Protein AF-A0A9Q9JCE6-F1 (afdb_monomer_lite)

Structure (mmCIF, N/CA/C/O backbone):
data_AF-A0A9Q9JCE6-F1
#
_entry.id   AF-A0A9Q9JCE6-F1
#
loop_
_atom_site.group_PDB
_atom_site.id
_atom_site.type_symbol
_atom_site.label_atom_id
_atom_site.label_alt_id
_atom_site.label_comp_id
_atom_site.label_asym_id
_atom_site.label_entity_id
_atom_site.label_seq_id
_atom_site.pdbx_PDB_ins_code
_atom_site.Cartn_x
_atom_site.Cartn_y
_atom_site.Cartn_z
_atom_site.occupancy
_atom_site.B_iso_or_equiv
_atom_site.auth_seq_id
_atom_site.auth_comp_id
_atom_site.auth_asym_id
_atom_site.auth_atom_id
_atom_site.pdbx_PDB_model_num
ATOM 1 N N . MET A 1 1 ? -13.336 11.895 6.269 1.00 43.78 1 MET A N 1
ATOM 2 C CA . MET A 1 1 ? -13.006 10.872 5.260 1.00 43.78 1 MET A CA 1
ATOM 3 C C . MET A 1 1 ? -11.892 10.029 5.835 1.00 43.78 1 MET A C 1
ATOM 5 O O . MET A 1 1 ? -10.788 10.531 5.984 1.00 43.78 1 MET A O 1
ATOM 9 N N . THR A 1 2 ? -12.200 8.812 6.257 1.00 57.78 2 THR A N 1
ATOM 10 C CA . THR A 1 2 ? -11.1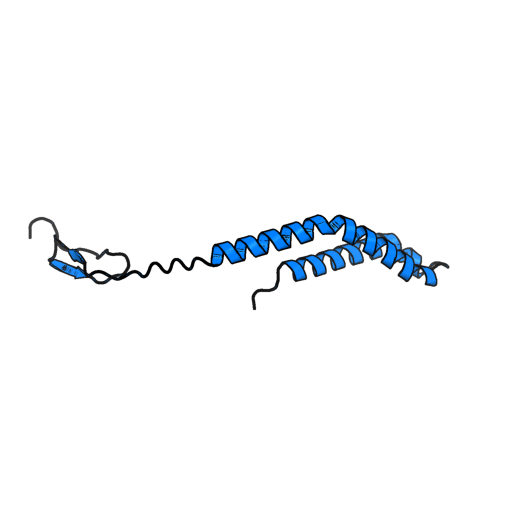96 7.784 6.528 1.00 57.78 2 THR A CA 1
ATOM 11 C C . THR A 1 2 ? -10.568 7.421 5.190 1.00 57.78 2 THR A C 1
ATOM 13 O O . THR A 1 2 ? -11.274 7.003 4.276 1.00 57.78 2 THR A O 1
ATOM 16 N N . THR A 1 3 ? -9.272 7.675 5.025 1.00 73.50 3 THR A N 1
ATOM 17 C CA . THR A 1 3 ? -8.559 7.240 3.825 1.00 73.50 3 THR A CA 1
ATOM 18 C C . THR A 1 3 ? -8.544 5.716 3.806 1.00 73.50 3 THR A C 1
ATOM 20 O O . THR A 1 3 ? -8.176 5.098 4.805 1.00 73.50 3 THR A O 1
ATOM 23 N N . ASP A 1 4 ? -8.970 5.117 2.698 1.00 83.38 4 ASP A N 1
ATOM 24 C CA . ASP A 1 4 ? -8.930 3.670 2.516 1.00 83.38 4 ASP A CA 1
ATOM 25 C C . ASP A 1 4 ? -7.467 3.197 2.593 1.00 83.38 4 ASP A C 1
ATOM 27 O O . ASP A 1 4 ? -6.610 3.631 1.817 1.00 83.38 4 ASP A O 1
ATOM 31 N N . ILE A 1 5 ? -7.152 2.362 3.590 1.00 85.38 5 ILE A N 1
ATOM 32 C CA . ILE A 1 5 ? -5.775 1.940 3.880 1.00 85.38 5 ILE A CA 1
ATOM 33 C C . ILE A 1 5 ? -5.260 1.044 2.745 1.00 85.38 5 ILE A C 1
ATOM 35 O O . ILE A 1 5 ? -4.058 1.025 2.475 1.00 85.38 5 ILE A O 1
ATOM 39 N N . THR A 1 6 ? -6.156 0.351 2.039 1.00 85.06 6 THR A N 1
ATOM 40 C CA . THR A 1 6 ? -5.806 -0.498 0.898 1.00 85.06 6 THR A CA 1
ATOM 41 C C . THR A 1 6 ? -5.410 0.342 -0.314 1.00 85.06 6 THR A C 1
ATOM 43 O O . THR A 1 6 ? -4.393 0.047 -0.944 1.00 85.06 6 THR A O 1
ATOM 46 N N . GLU A 1 7 ? -6.108 1.451 -0.580 1.00 88.00 7 GLU A N 1
ATOM 47 C CA . GLU A 1 7 ? -5.724 2.402 -1.633 1.00 88.00 7 GLU A CA 1
ATOM 48 C C . GLU A 1 7 ? -4.367 3.044 -1.333 1.00 88.00 7 GLU A C 1
ATOM 50 O O . GLU A 1 7 ? -3.466 3.017 -2.175 1.00 88.00 7 GLU A O 1
ATOM 55 N N . LEU A 1 8 ? -4.160 3.511 -0.096 1.00 89.44 8 LEU A N 1
ATOM 56 C CA . LEU A 1 8 ? -2.863 4.044 0.337 1.00 89.44 8 LEU A CA 1
ATOM 57 C C . LEU A 1 8 ? -1.733 3.022 0.179 1.00 89.44 8 LEU A C 1
ATOM 59 O O . LEU A 1 8 ? -0.620 3.373 -0.217 1.00 89.44 8 LEU A O 1
ATOM 63 N N . ALA A 1 9 ? -1.988 1.750 0.484 1.00 88.19 9 ALA A N 1
ATOM 64 C CA . ALA A 1 9 ? -0.997 0.698 0.310 1.00 88.19 9 ALA A CA 1
ATOM 65 C C . ALA A 1 9 ? -0.659 0.466 -1.167 1.00 88.19 9 ALA A C 1
ATOM 67 O O . ALA A 1 9 ? 0.524 0.328 -1.492 1.00 88.19 9 ALA A O 1
ATOM 68 N N . ARG A 1 10 ? -1.654 0.478 -2.067 1.00 87.50 10 ARG A N 1
ATOM 69 C CA . ARG A 1 10 ? -1.433 0.357 -3.519 1.00 87.50 10 ARG A CA 1
ATOM 70 C C . ARG A 1 10 ? -0.631 1.538 -4.069 1.00 87.50 10 ARG A C 1
ATOM 72 O O . ARG A 1 10 ? 0.317 1.318 -4.826 1.00 87.50 10 ARG A O 1
ATOM 79 N N . GLU A 1 11 ? -0.933 2.761 -3.639 1.00 91.19 11 GLU A N 1
ATOM 80 C CA . GLU A 1 11 ? -0.158 3.959 -3.992 1.00 91.19 11 GLU A CA 1
ATOM 81 C C . GLU A 1 11 ? 1.296 3.850 -3.517 1.00 91.19 11 GLU A C 1
ATOM 83 O O . GLU A 1 11 ? 2.226 4.023 -4.305 1.00 91.19 11 GLU A O 1
ATOM 88 N N . ARG A 1 12 ? 1.518 3.466 -2.254 1.00 90.75 12 ARG A N 1
ATOM 89 C CA . ARG A 1 12 ? 2.869 3.275 -1.700 1.00 90.75 12 ARG A CA 1
ATOM 90 C C . ARG A 1 12 ? 3.650 2.163 -2.396 1.00 90.75 12 ARG A C 1
ATOM 92 O O . ARG A 1 12 ? 4.865 2.292 -2.558 1.00 90.75 12 ARG A O 1
ATOM 99 N N . LEU A 1 13 ? 2.986 1.081 -2.801 1.00 91.75 13 LEU A N 1
ATOM 100 C CA . LEU A 1 13 ? 3.5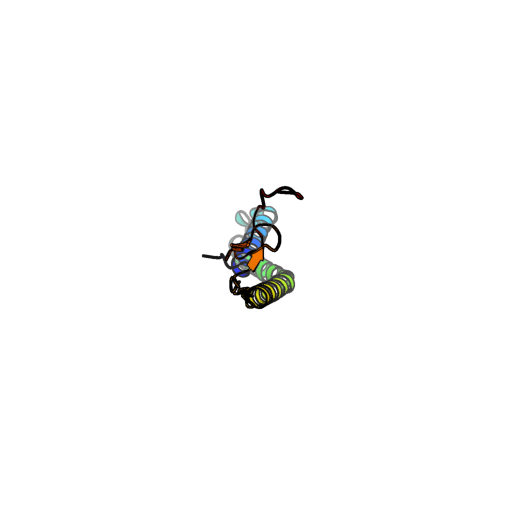78 0.013 -3.614 1.00 91.75 13 LEU A CA 1
ATOM 101 C C . LEU A 1 13 ? 4.079 0.569 -4.948 1.00 91.75 13 LEU A C 1
ATOM 103 O O . LEU A 1 13 ? 5.211 0.288 -5.346 1.00 91.75 13 LEU A O 1
ATOM 107 N N . LYS A 1 14 ? 3.266 1.406 -5.601 1.00 94.00 14 LYS A N 1
ATOM 108 C CA . LYS A 1 14 ? 3.634 2.062 -6.854 1.00 94.00 14 LYS A CA 1
ATOM 109 C C . LYS A 1 14 ? 4.782 3.057 -6.680 1.00 94.00 14 LYS A C 1
ATOM 111 O O . LYS A 1 14 ? 5.735 2.999 -7.448 1.00 94.00 14 LYS A O 1
ATOM 116 N N . GLU A 1 15 ? 4.753 3.901 -5.651 1.00 95.69 15 GLU A N 1
ATOM 117 C CA . GLU A 1 15 ? 5.848 4.837 -5.354 1.00 95.69 15 GLU A CA 1
ATOM 118 C C . GLU A 1 15 ? 7.174 4.111 -5.109 1.00 95.69 15 GLU A C 1
ATOM 120 O O . GLU A 1 15 ? 8.208 4.482 -5.665 1.00 95.69 15 GLU A O 1
ATOM 125 N N . LYS A 1 16 ? 7.159 3.052 -4.288 1.00 95.25 16 LYS A N 1
ATOM 126 C CA . LYS A 1 16 ? 8.358 2.250 -4.004 1.00 95.25 16 LYS A CA 1
ATOM 127 C C . LYS A 1 16 ? 8.904 1.597 -5.266 1.00 95.25 16 LYS A C 1
ATOM 129 O O . LYS A 1 16 ? 10.121 1.583 -5.449 1.00 95.25 16 LYS A O 1
ATOM 134 N N . PHE A 1 17 ? 8.019 1.086 -6.119 1.00 96.31 17 PHE A N 1
ATOM 135 C CA . PHE A 1 17 ? 8.400 0.538 -7.410 1.00 96.31 17 PHE A CA 1
ATOM 136 C C . PHE A 1 17 ? 9.021 1.598 -8.315 1.00 96.31 17 PHE A C 1
ATOM 138 O O . PHE A 1 17 ? 10.099 1.362 -8.846 1.00 96.31 17 PHE A O 1
ATOM 145 N N . ASP A 1 18 ? 8.376 2.756 -8.473 1.00 95.81 18 ASP A N 1
ATOM 146 C CA . ASP A 1 18 ? 8.868 3.820 -9.345 1.00 95.81 18 ASP A CA 1
ATOM 147 C C . ASP A 1 18 ? 10.245 4.307 -8.867 1.00 95.81 18 ASP A C 1
ATOM 149 O O . ASP A 1 18 ? 11.181 4.344 -9.657 1.00 95.81 18 ASP A O 1
ATOM 153 N N . VAL A 1 19 ? 10.432 4.550 -7.565 1.00 97.31 19 VAL A N 1
ATOM 154 C CA . VAL A 1 19 ? 11.741 4.939 -7.006 1.00 97.31 19 VAL A CA 1
ATOM 155 C C . VAL A 1 19 ? 12.809 3.868 -7.237 1.00 97.31 19 VAL A C 1
ATOM 157 O O . VAL A 1 19 ? 13.943 4.196 -7.593 1.00 97.31 19 VAL A O 1
ATOM 160 N N . TRP A 1 20 ? 12.477 2.593 -7.025 1.00 96.56 20 TRP A N 1
ATOM 161 C CA . TRP A 1 20 ? 13.404 1.492 -7.282 1.00 96.56 20 TRP A CA 1
ATOM 162 C C . TRP A 1 20 ? 13.765 1.400 -8.769 1.00 96.56 20 TRP A C 1
ATOM 164 O O . TRP A 1 20 ? 14.946 1.329 -9.105 1.00 96.56 20 TRP A O 1
ATOM 174 N N . PHE A 1 21 ? 12.768 1.455 -9.652 1.00 95.62 21 PHE A N 1
ATOM 175 C CA . PHE A 1 21 ? 12.964 1.337 -11.089 1.00 95.62 21 PHE A CA 1
ATOM 176 C C . PHE A 1 21 ? 13.813 2.489 -11.627 1.00 95.62 21 PHE A C 1
ATOM 178 O O . PHE A 1 21 ? 14.781 2.245 -12.340 1.00 95.62 21 PHE A O 1
ATOM 185 N N . GLU A 1 22 ? 13.515 3.728 -11.230 1.00 94.31 22 GLU A N 1
ATOM 186 C CA . GLU A 1 22 ? 14.325 4.894 -11.591 1.00 94.31 22 GLU A CA 1
ATOM 187 C C . GLU A 1 22 ? 15.766 4.745 -11.091 1.00 94.31 22 GLU A C 1
ATOM 189 O O . GLU A 1 22 ? 16.717 4.998 -11.825 1.00 94.31 22 GLU A O 1
ATOM 194 N N . ARG A 1 23 ? 15.973 4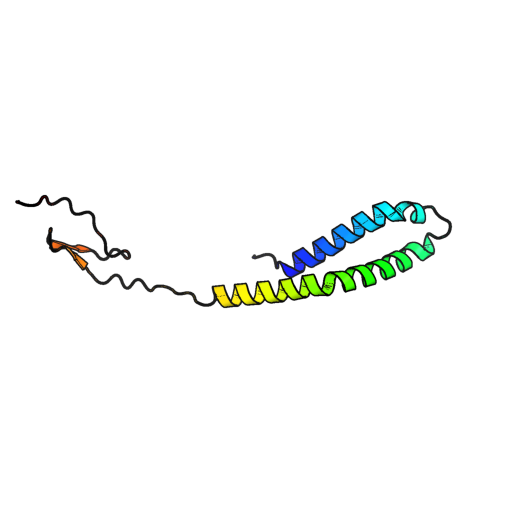.283 -9.854 1.00 95.56 23 ARG A N 1
ATOM 195 C CA . ARG A 1 23 ? 17.330 4.117 -9.318 1.00 95.56 23 ARG A CA 1
ATOM 196 C C . ARG A 1 23 ? 18.153 3.104 -10.116 1.00 95.56 23 ARG A C 1
ATOM 198 O O . ARG A 1 23 ? 19.312 3.388 -10.409 1.00 95.56 23 ARG A O 1
ATOM 205 N N . GLU A 1 24 ? 17.575 1.953 -10.455 1.00 93.75 24 GLU A N 1
ATOM 206 C CA . GLU A 1 2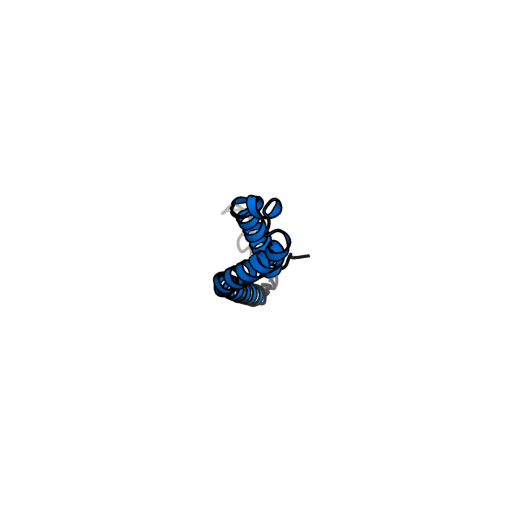4 ? 18.323 0.873 -11.111 1.00 93.75 24 GLU A CA 1
ATOM 207 C C . GLU A 1 24 ? 18.392 1.016 -12.636 1.00 93.75 24 GLU A C 1
ATOM 209 O O . GLU A 1 24 ? 19.399 0.665 -13.252 1.00 93.75 24 GLU A O 1
ATOM 214 N N . TYR A 1 25 ? 17.350 1.562 -13.265 1.00 91.25 25 TYR A N 1
ATOM 215 C CA . TYR A 1 25 ? 17.163 1.506 -14.716 1.00 91.25 25 TYR A CA 1
ATOM 216 C C . TYR A 1 25 ? 17.125 2.867 -15.416 1.00 91.25 25 TYR A C 1
ATOM 218 O O . TYR A 1 25 ? 16.989 2.894 -16.637 1.00 91.25 25 TYR A O 1
ATOM 226 N N . LYS A 1 26 ? 17.351 3.992 -14.720 1.00 88.69 26 LYS A N 1
ATOM 227 C CA . LYS A 1 26 ? 17.426 5.333 -15.346 1.00 88.69 26 LYS A CA 1
ATOM 228 C C . LYS A 1 26 ? 18.403 5.425 -16.520 1.00 88.69 26 LYS A C 1
ATOM 230 O O . LYS A 1 26 ? 18.187 6.174 -17.465 1.00 88.69 26 LYS A O 1
ATOM 235 N N . HIS A 1 27 ? 19.479 4.642 -16.501 1.00 88.81 27 HIS A N 1
ATOM 236 C CA . HIS A 1 27 ? 20.450 4.599 -17.597 1.00 88.81 27 HIS A CA 1
ATOM 237 C C . HIS A 1 27 ? 19.869 4.045 -18.914 1.00 88.81 27 HIS A C 1
ATOM 239 O O . HIS A 1 27 ? 20.454 4.255 -19.975 1.00 88.81 27 HIS A O 1
ATOM 245 N N . LEU A 1 28 ? 18.734 3.337 -18.874 1.00 88.19 28 LEU A N 1
ATOM 246 C CA . LEU A 1 28 ? 18.076 2.836 -20.078 1.00 88.19 28 LEU A CA 1
ATOM 247 C C . LEU A 1 28 ? 17.389 3.950 -20.876 1.00 88.19 28 LEU A C 1
ATOM 249 O O . LEU A 1 28 ? 17.291 3.825 -22.096 1.00 88.19 28 LEU A O 1
ATOM 253 N N . GLU A 1 29 ? 16.989 5.048 -20.228 1.00 82.06 29 GLU A N 1
ATOM 254 C CA . GLU A 1 29 ? 16.330 6.194 -20.872 1.00 82.06 29 GLU A CA 1
ATOM 255 C C . GLU A 1 29 ? 17.241 6.968 -21.834 1.00 82.06 29 GLU A C 1
ATOM 257 O O . GLU A 1 29 ? 16.758 7.686 -22.701 1.00 82.06 29 GLU A O 1
ATOM 262 N N . SER A 1 30 ? 18.561 6.818 -21.710 1.00 86.38 30 SER A N 1
ATOM 263 C CA . SER A 1 30 ? 19.550 7.388 -22.635 1.00 86.38 30 SER A CA 1
ATOM 264 C C . SER A 1 30 ? 20.206 6.335 -23.533 1.00 86.38 30 SER A C 1
ATOM 266 O O . SER A 1 30 ? 21.110 6.643 -24.313 1.00 86.38 30 SER A O 1
ATOM 268 N N . SER A 1 31 ? 19.776 5.077 -23.423 1.00 87.94 31 SER A N 1
ATOM 269 C CA . SER A 1 31 ? 20.319 3.965 -24.198 1.00 87.94 31 SER A CA 1
ATOM 270 C C . SER A 1 31 ? 19.641 3.846 -25.564 1.00 87.94 31 SER A C 1
ATOM 272 O O . SER A 1 31 ? 18.573 4.392 -25.802 1.00 87.94 31 SER A O 1
ATOM 274 N N . LYS A 1 32 ? 20.190 3.014 -26.453 1.00 89.50 32 LYS A N 1
ATOM 275 C CA . LYS A 1 32 ? 19.514 2.641 -27.711 1.00 89.50 32 LYS A CA 1
ATOM 276 C C . LYS A 1 32 ? 18.197 1.864 -27.520 1.00 89.50 32 LYS A C 1
ATOM 278 O O . LYS A 1 32 ? 17.557 1.516 -28.504 1.00 89.50 32 LYS A O 1
ATOM 283 N N . TYR A 1 33 ? 17.844 1.521 -26.281 1.00 84.44 33 TYR A N 1
ATOM 284 C CA . TYR A 1 33 ? 16.657 0.749 -25.923 1.00 84.44 33 TYR A CA 1
ATOM 285 C C . TYR A 1 33 ? 15.549 1.614 -25.307 1.00 84.44 33 TYR A C 1
ATOM 287 O O . TYR A 1 33 ? 14.652 1.056 -24.680 1.00 84.44 33 TYR A O 1
ATOM 295 N N . THR A 1 34 ? 15.588 2.944 -25.474 1.00 89.88 34 THR A N 1
ATOM 296 C CA . THR A 1 34 ? 14.557 3.878 -24.975 1.00 89.88 34 THR A CA 1
ATOM 297 C C . THR A 1 34 ? 13.137 3.407 -25.277 1.00 89.88 34 THR A C 1
ATOM 299 O O . THR A 1 34 ? 12.282 3.409 -24.395 1.00 89.88 34 THR A O 1
ATOM 302 N N . ASP A 1 35 ? 12.907 2.908 -26.490 1.00 93.06 35 ASP A N 1
ATOM 303 C CA . ASP A 1 35 ? 11.585 2.481 -26.958 1.00 93.06 35 ASP A CA 1
ATOM 304 C C . ASP A 1 35 ? 11.090 1.211 -26.248 1.00 93.06 35 ASP A C 1
ATOM 306 O O . ASP A 1 35 ? 9.890 0.959 -26.164 1.00 93.06 35 ASP A O 1
ATOM 310 N N . ALA A 1 36 ? 12.005 0.411 -25.691 1.00 92.00 36 ALA A N 1
ATOM 311 C CA . ALA A 1 36 ? 11.676 -0.789 -24.929 1.00 92.00 36 ALA A CA 1
ATOM 312 C C . ALA A 1 36 ? 11.458 -0.507 -23.432 1.00 92.00 36 ALA A C 1
ATOM 314 O O . ALA A 1 36 ? 10.851 -1.333 -22.748 1.00 92.00 36 ALA A O 1
ATOM 315 N N . VAL A 1 37 ? 11.917 0.641 -22.912 1.00 92.81 37 VAL A N 1
ATOM 316 C CA . VAL A 1 37 ? 11.834 0.989 -21.479 1.00 92.81 37 VAL A CA 1
ATOM 317 C C . VAL A 1 37 ? 10.408 0.883 -20.925 1.00 92.81 37 VAL A C 1
ATOM 319 O O . VAL A 1 37 ? 10.254 0.257 -19.874 1.00 92.81 37 VAL A O 1
ATOM 322 N N . PRO A 1 38 ? 9.349 1.376 -21.602 1.00 92.94 38 PRO A N 1
ATOM 323 C CA . PRO A 1 38 ? 7.981 1.235 -21.100 1.00 92.94 38 PRO A CA 1
ATOM 324 C C . PRO A 1 38 ? 7.547 -0.227 -20.938 1.00 92.94 38 PRO A C 1
ATOM 326 O O . PRO A 1 38 ? 6.920 -0.585 -19.942 1.00 92.94 38 PRO A O 1
ATOM 329 N N . HIS A 1 39 ? 7.921 -1.091 -21.884 1.00 93.81 39 HIS A N 1
ATOM 330 C CA . HIS A 1 39 ? 7.586 -2.516 -21.850 1.00 93.81 39 HIS A CA 1
ATOM 331 C C . HIS A 1 39 ? 8.353 -3.256 -20.752 1.00 93.81 39 HIS A C 1
ATOM 333 O O . HIS A 1 39 ? 7.782 -4.091 -20.050 1.00 93.81 39 HIS A O 1
ATOM 339 N N . ILE A 1 40 ? 9.626 -2.907 -20.560 1.00 93.00 40 ILE A N 1
ATOM 340 C CA . ILE A 1 40 ? 10.460 -3.430 -19.476 1.00 93.00 40 ILE A CA 1
ATOM 341 C C . ILE A 1 40 ? 9.869 -3.015 -18.122 1.00 93.00 40 ILE A C 1
ATOM 343 O O . ILE A 1 40 ? 9.637 -3.870 -17.265 1.00 93.00 40 ILE A O 1
ATOM 347 N N . LYS A 1 41 ? 9.545 -1.726 -17.948 1.00 94.94 41 LYS A N 1
ATOM 348 C CA . LYS A 1 41 ? 8.919 -1.195 -16.729 1.00 94.94 41 LYS A CA 1
ATOM 349 C C . LYS A 1 41 ? 7.592 -1.890 -16.432 1.00 94.94 41 LYS A C 1
ATOM 351 O O . LYS A 1 41 ? 7.360 -2.286 -15.295 1.00 94.94 41 LYS A O 1
ATOM 356 N N . TYR A 1 42 ? 6.755 -2.103 -17.446 1.00 95.75 42 TYR A N 1
ATOM 357 C CA . TYR A 1 42 ? 5.486 -2.817 -17.295 1.00 95.75 42 TYR A CA 1
ATOM 358 C C . TYR A 1 42 ? 5.669 -4.279 -16.851 1.00 95.75 42 TYR A C 1
ATOM 360 O O . TYR A 1 42 ? 4.975 -4.741 -15.942 1.00 95.75 42 TYR A O 1
ATOM 368 N N . GLY A 1 43 ? 6.624 -5.002 -17.446 1.00 96.00 43 GLY A N 1
ATOM 369 C CA . GLY A 1 43 ? 6.931 -6.380 -17.055 1.00 96.00 43 GLY A CA 1
ATOM 370 C C . GLY A 1 43 ? 7.385 -6.481 -15.596 1.00 96.00 43 GLY A C 1
ATOM 371 O O . GLY A 1 43 ? 6.858 -7.295 -14.836 1.00 96.00 43 GLY A O 1
ATOM 372 N N . PHE A 1 44 ? 8.297 -5.600 -15.175 1.00 96.06 44 PHE A N 1
ATOM 373 C CA . PHE A 1 44 ? 8.735 -5.534 -13.780 1.00 96.06 44 PHE A CA 1
ATOM 374 C C . PHE A 1 44 ? 7.612 -5.120 -12.830 1.00 96.06 44 PHE A C 1
ATOM 376 O O . PHE A 1 44 ? 7.501 -5.698 -11.753 1.00 96.06 44 PHE A O 1
ATOM 383 N N . TRP A 1 45 ? 6.764 -4.166 -13.222 1.00 96.25 45 TRP A N 1
ATOM 384 C CA . TRP A 1 45 ? 5.623 -3.745 -12.410 1.00 96.25 45 TRP A CA 1
ATOM 385 C C . TRP A 1 45 ? 4.662 -4.905 -12.160 1.00 96.25 45 TRP A C 1
ATOM 387 O O . TRP A 1 45 ? 4.289 -5.153 -11.019 1.00 96.25 45 TRP A O 1
ATOM 397 N N . THR A 1 46 ? 4.349 -5.683 -13.197 1.00 95.69 46 THR A N 1
ATOM 398 C CA . THR A 1 46 ? 3.474 -6.859 -13.087 1.00 95.69 46 THR A CA 1
ATOM 399 C C . THR A 1 46 ? 4.045 -7.893 -12.109 1.00 95.69 46 THR A C 1
ATOM 401 O O . THR A 1 46 ? 3.330 -8.399 -11.245 1.00 95.69 46 THR A O 1
ATOM 404 N N . ALA A 1 47 ? 5.350 -8.174 -12.190 1.00 94.81 47 ALA A N 1
ATOM 405 C CA . ALA A 1 47 ? 6.019 -9.087 -11.261 1.00 94.81 47 ALA A CA 1
ATOM 406 C C . ALA A 1 47 ? 6.065 -8.534 -9.824 1.00 94.81 47 ALA A C 1
ATOM 408 O O . ALA A 1 47 ? 5.845 -9.272 -8.864 1.00 94.81 47 ALA A O 1
ATOM 409 N N . TYR A 1 48 ? 6.311 -7.232 -9.669 1.00 93.94 48 TYR A N 1
ATOM 410 C CA . TYR A 1 48 ? 6.339 -6.555 -8.373 1.00 93.94 48 TYR A CA 1
ATOM 411 C C . TYR A 1 48 ? 4.963 -6.569 -7.696 1.00 93.94 48 TYR A C 1
ATOM 413 O O . TYR A 1 48 ? 4.860 -6.854 -6.504 1.00 93.94 48 TYR A O 1
ATOM 421 N N . GLN A 1 49 ? 3.896 -6.339 -8.465 1.00 93.00 49 GLN A N 1
ATOM 422 C CA . GLN A 1 49 ? 2.518 -6.463 -7.994 1.00 93.00 49 GLN A CA 1
ATOM 423 C C . GLN A 1 49 ? 2.185 -7.895 -7.576 1.00 93.00 49 GLN A C 1
ATOM 425 O O . GLN A 1 49 ? 1.590 -8.080 -6.520 1.00 93.00 49 GLN A O 1
ATOM 430 N N . ALA A 1 50 ? 2.600 -8.902 -8.351 1.00 91.75 50 ALA A N 1
ATOM 431 C CA . ALA A 1 50 ? 2.384 -10.303 -7.992 1.00 91.75 50 ALA A CA 1
ATOM 432 C C . ALA A 1 50 ? 3.060 -10.665 -6.657 1.00 91.75 50 ALA A C 1
ATOM 434 O O . ALA A 1 50 ? 2.452 -11.336 -5.829 1.00 91.75 50 ALA A O 1
ATOM 435 N N . GLY A 1 51 ? 4.275 -10.162 -6.406 1.00 89.19 51 GLY A N 1
ATOM 436 C CA . GLY A 1 51 ? 4.955 -10.330 -5.115 1.00 89.19 51 GLY A CA 1
ATOM 437 C C . GLY A 1 51 ? 4.316 -9.546 -3.959 1.00 89.19 51 GLY A C 1
ATOM 438 O O . GLY A 1 51 ? 4.434 -9.947 -2.806 1.00 89.19 51 GLY A O 1
ATOM 439 N N . GLY A 1 52 ? 3.630 -8.437 -4.251 1.00 86.69 52 GLY A N 1
ATOM 440 C CA . GLY A 1 52 ? 2.900 -7.630 -3.268 1.00 86.69 52 GLY A CA 1
ATOM 441 C C . GLY A 1 52 ? 1.447 -8.057 -3.033 1.00 86.69 52 GLY A C 1
ATOM 442 O O . GLY A 1 52 ? 0.812 -7.532 -2.120 1.00 86.69 52 GLY A O 1
ATOM 443 N N . ALA A 1 53 ? 0.913 -8.985 -3.832 1.00 86.38 53 ALA A N 1
ATOM 444 C CA . ALA A 1 53 ? -0.502 -9.351 -3.819 1.00 86.38 53 ALA A CA 1
ATOM 445 C C . ALA A 1 53 ? -0.945 -9.933 -2.468 1.00 86.38 53 ALA A C 1
ATOM 447 O O . ALA A 1 53 ? -1.961 -9.505 -1.924 1.00 86.38 53 ALA A O 1
ATOM 448 N N . GLU A 1 54 ? -0.141 -10.824 -1.879 1.00 86.00 54 GLU A N 1
ATOM 449 C CA . GLU A 1 54 ? -0.439 -11.427 -0.572 1.00 86.00 54 GLU A CA 1
ATOM 450 C C . GLU A 1 54 ? -0.499 -10.378 0.554 1.00 86.00 54 GLU A C 1
ATOM 452 O O . GLU A 1 54 ? -1.325 -10.478 1.461 1.00 86.00 54 GLU A O 1
ATOM 457 N N . LEU A 1 55 ? 0.339 -9.335 0.485 1.00 85.44 55 LEU A N 1
ATOM 458 C CA . LEU A 1 55 ? 0.344 -8.239 1.461 1.00 85.44 55 LEU A CA 1
ATOM 459 C C . LEU A 1 55 ? -0.908 -7.364 1.348 1.00 85.44 55 LEU A C 1
ATOM 461 O O . LEU A 1 55 ? -1.466 -6.977 2.373 1.00 85.44 55 LEU A O 1
ATOM 465 N N . VAL A 1 56 ? -1.352 -7.055 0.126 1.00 86.38 56 VAL A N 1
ATOM 466 C CA . VAL A 1 56 ? -2.578 -6.271 -0.101 1.00 86.38 56 VAL A CA 1
ATOM 467 C C . VAL A 1 56 ? -3.809 -7.066 0.337 1.00 86.38 56 VAL A C 1
ATOM 469 O O . VAL A 1 56 ? -4.642 -6.525 1.058 1.00 86.38 56 VAL A O 1
ATOM 472 N N . GLU A 1 57 ? -3.882 -8.359 0.010 1.00 88.75 57 GLU A N 1
ATOM 473 C CA . GLU A 1 57 ? -4.978 -9.236 0.445 1.00 88.75 57 GLU A CA 1
ATOM 474 C C . GLU A 1 57 ? -5.037 -9.355 1.979 1.00 88.75 57 GLU A C 1
ATOM 476 O O . GLU A 1 57 ? -6.111 -9.304 2.586 1.00 88.75 57 GLU A O 1
ATOM 481 N N . ALA A 1 58 ? -3.882 -9.488 2.640 1.00 88.94 58 ALA A N 1
ATOM 482 C CA . ALA A 1 58 ? -3.815 -9.495 4.099 1.00 88.94 58 ALA A CA 1
ATOM 483 C C . ALA A 1 58 ? -4.316 -8.171 4.703 1.00 88.94 58 ALA A C 1
ATOM 485 O O . ALA A 1 58 ? -4.989 -8.187 5.737 1.00 88.94 58 ALA A O 1
ATOM 486 N N . LEU A 1 59 ? -4.025 -7.041 4.054 1.00 89.75 59 LEU A N 1
ATOM 487 C CA . LEU A 1 59 ? -4.452 -5.715 4.494 1.00 89.75 59 LEU A CA 1
ATOM 488 C C . LEU A 1 59 ? -5.960 -5.505 4.314 1.00 89.75 59 LEU A C 1
ATOM 490 O O . LEU A 1 59 ? -6.612 -5.013 5.232 1.00 89.75 59 LEU A O 1
ATOM 494 N N . GLU A 1 60 ? -6.523 -5.950 3.189 1.00 89.88 60 GLU A N 1
ATOM 495 C CA . GLU A 1 60 ? -7.970 -5.961 2.933 1.00 89.88 60 GLU A CA 1
ATOM 496 C C . GLU A 1 60 ? -8.708 -6.780 4.003 1.00 89.88 60 GLU A C 1
ATOM 498 O O . GLU A 1 60 ? -9.663 -6.302 4.618 1.00 89.88 60 GLU A O 1
ATOM 503 N N . LYS A 1 61 ? -8.211 -7.984 4.321 1.00 90.50 61 LYS A N 1
ATOM 504 C CA . LYS A 1 61 ? -8.773 -8.822 5.395 1.00 90.50 61 LYS A CA 1
ATOM 505 C C . LYS A 1 61 ? -8.642 -8.177 6.774 1.00 90.50 61 LYS A C 1
ATOM 507 O O . LYS A 1 61 ? -9.544 -8.320 7.599 1.00 90.50 61 LYS A O 1
ATOM 512 N N . ALA A 1 62 ? -7.527 -7.503 7.053 1.00 88.88 62 ALA A N 1
ATOM 513 C CA . ALA A 1 62 ? -7.327 -6.803 8.317 1.00 88.88 62 ALA A CA 1
ATOM 514 C C . ALA A 1 62 ? -8.296 -5.621 8.458 1.00 88.88 62 ALA A C 1
ATOM 516 O O . ALA A 1 62 ? -8.922 -5.479 9.506 1.00 88.88 62 ALA A O 1
ATOM 517 N N . GLN A 1 63 ? -8.474 -4.824 7.402 1.00 87.50 63 GLN A N 1
ATOM 518 C CA . GLN A 1 63 ? -9.417 -3.710 7.398 1.00 87.50 63 GLN A CA 1
ATOM 519 C C . GLN A 1 63 ? -10.863 -4.190 7.557 1.00 87.50 63 GLN A C 1
ATOM 521 O O . GLN A 1 63 ? -11.583 -3.646 8.390 1.00 87.50 63 GLN A O 1
ATOM 526 N N . GLN A 1 64 ? -11.254 -5.262 6.862 1.00 87.50 64 GLN A N 1
ATOM 527 C CA . GLN A 1 64 ? -12.567 -5.889 7.030 1.00 87.50 64 GLN A CA 1
ATOM 528 C C . GLN A 1 64 ? -12.813 -6.319 8.486 1.00 87.50 64 GLN A C 1
ATOM 530 O O . GLN A 1 64 ? -13.853 -5.997 9.057 1.00 87.50 64 GLN A O 1
ATOM 535 N N . ARG A 1 65 ? -11.836 -6.979 9.128 1.00 87.94 65 ARG A N 1
ATOM 536 C CA . ARG A 1 65 ? -11.934 -7.353 10.550 1.00 87.94 65 ARG A CA 1
ATOM 537 C C . ARG A 1 65 ? -12.036 -6.143 11.474 1.00 87.94 65 ARG A C 1
ATOM 539 O O . ARG A 1 65 ? -12.765 -6.208 12.455 1.00 87.94 65 ARG A O 1
ATOM 546 N N . ILE A 1 66 ? -11.306 -5.061 11.197 1.00 86.62 66 ILE A N 1
ATOM 547 C CA . ILE A 1 66 ? -11.398 -3.821 11.982 1.00 86.62 66 ILE A CA 1
ATOM 548 C C . ILE A 1 66 ? -12.808 -3.242 11.865 1.00 86.62 66 ILE A C 1
ATOM 550 O O . ILE A 1 66 ? -13.426 -2.970 12.886 1.00 86.62 66 ILE A O 1
ATOM 554 N N . SER A 1 67 ? -13.358 -3.146 10.653 1.00 84.94 67 SER A N 1
ATOM 555 C CA . SER A 1 67 ? -14.727 -2.664 10.443 1.00 84.94 67 SER A CA 1
ATOM 556 C C . SER A 1 67 ? -15.780 -3.550 11.120 1.00 84.94 67 SER A C 1
ATOM 558 O O . SER A 1 67 ? -16.741 -3.036 11.687 1.00 84.94 67 SER A O 1
ATOM 560 N N . GLU A 1 68 ? -15.593 -4.873 11.129 1.00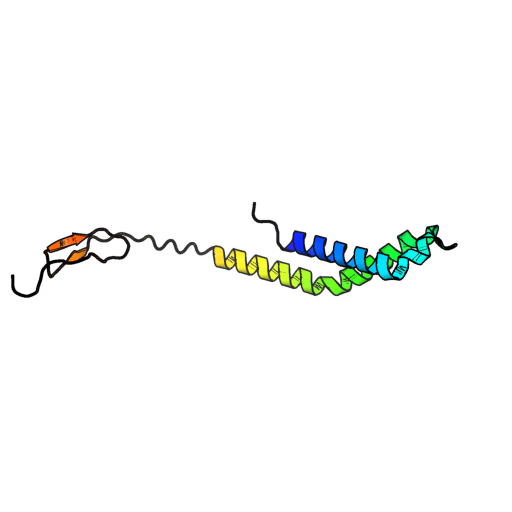 84.56 68 GLU A N 1
ATOM 561 C CA . GLU A 1 68 ? -16.446 -5.801 11.886 1.00 84.56 68 GLU A CA 1
ATOM 562 C C . GLU A 1 68 ? -16.335 -5.587 13.404 1.00 84.56 68 GLU A C 1
ATOM 564 O O . GLU A 1 68 ? -17.346 -5.626 14.102 1.00 84.56 68 GLU A O 1
ATOM 569 N N . LEU A 1 69 ? -15.137 -5.317 13.931 1.00 81.25 69 LEU A N 1
ATOM 570 C CA . LEU A 1 69 ? -14.901 -5.055 15.357 1.00 81.25 69 LEU A CA 1
ATOM 571 C C . LEU A 1 69 ? -15.342 -3.660 15.812 1.00 81.25 69 LEU A C 1
ATOM 573 O O . LEU A 1 69 ? -15.623 -3.479 16.992 1.00 81.25 69 LEU A O 1
ATOM 577 N N . GLU A 1 70 ? -15.415 -2.688 14.906 1.00 73.50 70 GLU A N 1
ATOM 578 C CA . GLU A 1 70 ? -16.008 -1.367 15.152 1.00 73.50 70 GLU A CA 1
ATOM 579 C C . GLU A 1 70 ? -17.550 -1.414 15.119 1.00 73.50 70 GLU A C 1
ATOM 581 O O . GLU A 1 70 ? -18.212 -0.489 15.591 1.00 73.50 70 GLU A O 1
ATOM 586 N N . SER A 1 71 ? -18.138 -2.502 14.598 1.00 61.25 71 SER A N 1
ATOM 587 C CA . SER A 1 71 ? -19.588 -2.651 14.423 1.00 61.25 71 SER A CA 1
ATOM 588 C C . SER A 1 71 ? -20.423 -3.043 15.658 1.00 61.25 71 SER A C 1
ATOM 590 O O . SER A 1 71 ? -21.626 -2.772 15.634 1.00 61.25 71 SER A O 1
ATOM 592 N N . PRO A 1 72 ? -19.897 -3.560 16.789 1.00 57.84 72 PRO A N 1
ATOM 593 C CA . PRO A 1 72 ? -20.578 -3.414 18.054 1.00 57.84 72 PRO A CA 1
ATOM 594 C C . PRO A 1 72 ? -20.218 -2.029 18.578 1.00 57.84 72 PRO A C 1
ATOM 596 O O . PRO A 1 72 ? -19.299 -1.843 19.378 1.00 57.84 72 PRO A O 1
ATOM 599 N N . THR A 1 73 ? -21.029 -1.049 18.190 1.00 56.06 73 THR A N 1
ATOM 600 C CA . THR A 1 73 ? -21.364 0.010 19.130 1.00 56.06 73 THR A CA 1
ATOM 601 C C . THR A 1 73 ? -22.020 -0.702 20.313 1.00 56.06 73 THR A C 1
ATOM 603 O O . THR A 1 73 ? -23.236 -0.825 20.403 1.00 56.06 73 THR A O 1
ATOM 606 N N . PHE A 1 74 ? -21.210 -1.207 21.244 1.00 52.88 74 PHE A N 1
ATOM 607 C CA . PHE A 1 74 ? -21.621 -1.228 22.631 1.00 52.88 74 PHE A CA 1
ATOM 608 C C . PHE A 1 74 ? -21.707 0.249 23.010 1.00 52.88 74 PHE A C 1
ATOM 610 O O . PHE A 1 74 ? -20.834 0.813 23.665 1.00 52.88 74 PHE A O 1
ATOM 617 N N . THR A 1 75 ? -22.768 0.910 22.540 1.00 53.41 75 THR A N 1
ATOM 618 C CA . THR A 1 75 ? -23.424 1.891 23.371 1.00 53.41 75 THR A CA 1
ATOM 619 C C . THR A 1 75 ? -23.758 1.094 24.614 1.00 53.41 75 THR A C 1
ATOM 621 O O . THR A 1 75 ? -24.757 0.378 24.671 1.00 53.41 75 THR A O 1
ATOM 624 N N . PHE A 1 76 ? -22.866 1.158 25.599 1.00 54.47 76 PHE A N 1
ATOM 625 C CA . PHE A 1 76 ? -23.327 1.138 26.961 1.00 54.47 76 PHE A CA 1
ATOM 626 C C . PHE A 1 76 ? -24.308 2.305 26.986 1.00 54.47 76 PHE A C 1
ATOM 628 O O . PHE A 1 76 ? -23.908 3.466 27.081 1.00 54.47 76 PHE A O 1
ATOM 635 N N . GLU A 1 77 ? -25.582 2.019 26.711 1.00 59.50 77 GLU A N 1
ATOM 636 C CA . GLU A 1 77 ? -26.646 2.893 27.139 1.00 59.50 77 GLU A CA 1
ATOM 637 C C . GLU A 1 77 ? -26.469 2.883 28.639 1.00 59.50 77 GLU A C 1
ATOM 639 O O . GLU A 1 77 ? -26.888 1.965 29.341 1.00 59.50 77 GLU A O 1
ATOM 644 N N . VAL A 1 78 ? -25.701 3.860 29.109 1.00 59.84 78 VAL A N 1
ATOM 645 C CA . VAL A 1 78 ? -25.624 4.162 30.509 1.00 59.84 78 VAL A CA 1
ATOM 646 C C . VAL A 1 78 ? -27.006 4.697 30.829 1.00 59.84 78 VAL A C 1
ATOM 648 O O . VAL A 1 78 ? -27.257 5.903 30.797 1.00 59.84 78 VAL A O 1
ATOM 651 N N . THR A 1 79 ? -27.955 3.799 31.054 1.00 56.84 79 THR A N 1
ATOM 652 C CA . THR A 1 79 ? -29.178 4.158 31.733 1.00 56.84 79 THR A CA 1
ATOM 653 C C . THR A 1 79 ? -28.701 4.571 33.107 1.00 56.84 79 THR A C 1
ATOM 655 O O . THR A 1 79 ? -28.306 3.732 33.914 1.00 56.84 79 THR A O 1
ATOM 658 N N . ALA A 1 80 ? -28.597 5.881 33.312 1.00 62.81 80 ALA A N 1
ATOM 659 C CA . ALA A 1 80 ? -28.242 6.469 34.584 1.00 62.81 80 ALA A CA 1
ATOM 660 C C . ALA A 1 80 ? -29.366 6.158 35.573 1.00 62.81 80 ALA A C 1
ATOM 662 O O . ALA A 1 80 ? -30.257 6.977 35.808 1.00 62.81 80 ALA A O 1
ATOM 663 N N . GLU A 1 81 ? -29.369 4.933 36.092 1.00 70.69 81 GLU A N 1
ATOM 664 C CA . GLU A 1 81 ? -30.265 4.549 37.159 1.00 70.69 81 GLU A CA 1
ATOM 665 C C . GLU A 1 81 ? -29.953 5.455 38.353 1.00 70.69 81 GLU A C 1
ATOM 667 O O . GLU A 1 81 ? -28.783 5.613 38.724 1.00 70.69 81 GLU A O 1
ATOM 672 N N . PRO A 1 82 ? -30.968 6.119 38.929 1.00 76.69 82 PRO A N 1
ATOM 673 C CA . PRO A 1 82 ? -30.751 7.000 40.059 1.00 76.69 82 PRO A CA 1
ATOM 674 C C . PRO A 1 82 ? -30.188 6.188 41.229 1.00 76.69 82 PRO A C 1
ATOM 676 O O . PRO A 1 82 ? -30.859 5.318 41.781 1.00 76.69 82 PRO A O 1
ATOM 679 N N . PHE A 1 83 ? -28.956 6.494 41.626 1.00 81.19 83 PHE A N 1
ATOM 680 C CA . PHE A 1 83 ? -28.308 5.900 42.789 1.00 81.19 83 PHE A CA 1
ATOM 681 C C . PHE A 1 83 ? -28.396 6.862 43.970 1.00 81.19 83 PHE A C 1
ATOM 683 O O . PHE A 1 83 ? -27.925 7.999 43.894 1.00 81.19 83 PHE A O 1
ATOM 690 N N . THR A 1 84 ? -28.963 6.406 45.086 1.00 83.88 84 THR A N 1
ATOM 691 C CA . THR A 1 84 ? -29.001 7.171 46.337 1.00 83.88 84 THR A CA 1
ATOM 692 C C . THR A 1 84 ? -27.843 6.770 47.241 1.00 83.88 84 THR A C 1
ATOM 694 O O . THR A 1 84 ? -27.701 5.610 47.624 1.00 83.88 84 THR A O 1
ATOM 697 N N . CYS A 1 85 ? -27.023 7.743 47.637 1.00 82.69 85 CYS A N 1
ATOM 698 C CA . CYS A 1 85 ? -25.933 7.508 48.569 1.00 82.69 85 CYS A CA 1
ATOM 699 C C . CYS A 1 85 ? -26.451 7.072 49.950 1.00 82.69 85 CYS A C 1
ATOM 701 O O . CYS A 1 85 ? -27.157 7.855 50.590 1.00 82.69 85 CYS A O 1
ATOM 703 N N . PRO A 1 86 ? -26.011 5.927 50.503 1.00 80.19 86 PRO A N 1
ATOM 704 C CA . PRO A 1 86 ? -26.405 5.521 51.853 1.00 80.19 86 PRO A CA 1
ATOM 705 C C . PRO A 1 86 ? -25.812 6.418 52.956 1.00 80.19 86 PRO A C 1
ATOM 707 O O . PRO A 1 86 ? -26.274 6.384 54.091 1.00 80.19 86 PRO A O 1
ATOM 710 N N . ARG A 1 87 ? -24.788 7.224 52.642 1.00 76.31 87 ARG A N 1
ATOM 711 C CA . ARG A 1 87 ? -24.059 8.063 53.606 1.00 76.31 87 ARG A CA 1
ATOM 712 C C . ARG A 1 87 ? -24.608 9.486 53.702 1.00 76.31 87 ARG A C 1
ATOM 714 O O . ARG A 1 87 ? -24.700 10.021 54.802 1.00 76.31 87 ARG A O 1
ATOM 721 N N . CYS A 1 88 ? -24.973 10.106 52.580 1.00 84.50 88 CYS A N 1
ATOM 722 C CA . CYS A 1 88 ? -25.492 11.480 52.557 1.00 84.50 88 CYS A CA 1
ATOM 723 C C . CYS A 1 88 ? -26.949 11.605 52.087 1.00 84.50 88 CYS A C 1
ATOM 725 O O . CYS A 1 88 ? -27.524 12.676 52.244 1.00 84.50 88 CYS A O 1
ATOM 727 N N . GLY A 1 89 ? -27.554 10.547 51.537 1.00 82.38 89 GLY A N 1
ATOM 728 C CA . GLY A 1 89 ? -28.923 10.568 51.010 1.00 82.38 89 GLY A CA 1
ATOM 729 C C . GLY A 1 89 ? -29.077 11.257 49.649 1.00 82.38 89 GLY A C 1
ATOM 730 O O . GLY A 1 89 ? -30.169 11.257 49.085 1.00 82.38 89 GLY A O 1
ATOM 731 N N . THR A 1 90 ? -28.006 11.827 49.088 1.00 82.00 90 THR A N 1
ATOM 732 C CA . THR A 1 90 ? -28.044 12.458 47.764 1.00 82.00 90 THR A CA 1
ATOM 733 C C . THR A 1 90 ? -28.258 11.407 46.680 1.00 82.00 90 THR A C 1
ATOM 735 O O . THR A 1 90 ? -27.536 10.410 46.625 1.00 82.00 90 THR A O 1
ATOM 738 N N . THR A 1 91 ? -29.235 11.650 45.806 1.00 82.94 91 THR A N 1
ATOM 739 C CA . THR A 1 91 ? -29.491 10.822 44.622 1.00 82.94 91 THR A CA 1
ATOM 740 C C . THR A 1 91 ? -28.764 11.411 43.421 1.00 82.94 91 THR A C 1
ATOM 742 O O . THR A 1 91 ? -28.911 12.597 43.134 1.00 82.94 91 THR A O 1
ATOM 745 N N . THR A 1 92 ? -27.960 10.596 42.743 1.00 78.06 92 THR A N 1
ATOM 746 C CA . THR A 1 92 ? -27.197 10.970 41.550 1.00 78.06 92 THR A CA 1
ATOM 747 C C . THR A 1 92 ? -27.673 10.165 40.347 1.00 78.06 92 THR A C 1
ATOM 749 O O . THR A 1 92 ? -27.933 8.970 40.452 1.00 78.06 92 THR A O 1
ATOM 752 N N . THR A 1 93 ? -27.778 10.837 39.204 1.00 69.88 93 THR A N 1
ATOM 753 C CA . THR A 1 93 ? -27.999 10.242 37.879 1.00 69.88 93 THR A CA 1
ATOM 754 C C . THR A 1 93 ? -26.732 10.360 37.028 1.00 69.88 93 THR A C 1
ATOM 756 O O . THR A 1 93 ? -26.794 10.461 35.804 1.00 69.88 93 THR A O 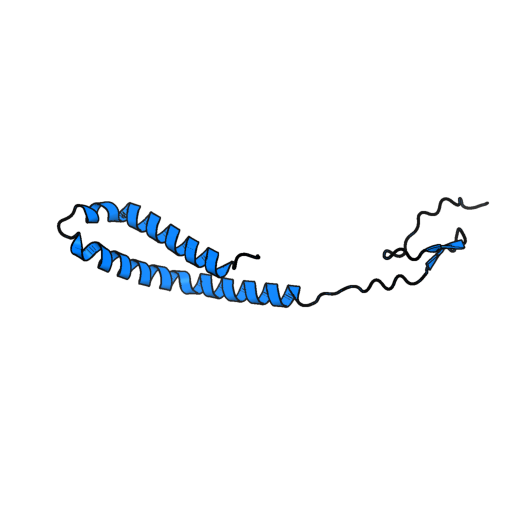1
ATOM 759 N N . HIS A 1 94 ? -25.556 10.425 37.663 1.00 66.50 94 HIS A N 1
ATOM 760 C CA . HIS A 1 94 ? -24.303 10.444 36.922 1.00 66.50 94 HIS A CA 1
ATOM 761 C C . HIS A 1 94 ? -24.124 9.098 36.207 1.00 66.50 94 HIS A C 1
ATOM 763 O O . HIS A 1 94 ? -24.283 8.061 36.854 1.00 66.50 94 HIS A O 1
ATOM 769 N N . PRO A 1 95 ? -23.756 9.089 34.915 1.00 63.75 95 PRO A N 1
ATOM 770 C CA . PRO A 1 95 ? -23.610 7.857 34.149 1.00 63.75 95 PRO A CA 1
ATOM 771 C C . PRO A 1 95 ? -22.630 6.862 34.798 1.00 63.75 95 PRO A C 1
ATOM 773 O O . PRO A 1 95 ? -22.821 5.653 34.782 1.00 63.75 95 PRO A O 1
ATOM 776 N N . GLU A 1 96 ? -21.598 7.365 35.463 1.00 67.69 96 GLU A N 1
ATOM 777 C CA . GLU A 1 96 ? -20.610 6.505 36.119 1.00 67.69 96 GLU A CA 1
ATOM 778 C C . GLU A 1 96 ? -21.084 5.911 37.464 1.00 67.69 96 GLU A C 1
ATOM 780 O O . GLU A 1 96 ? -20.373 5.100 38.042 1.00 67.69 96 GLU A O 1
ATOM 785 N N . GLY A 1 97 ? -22.258 6.294 37.990 1.00 67.12 97 GLY A N 1
ATOM 786 C CA . GLY A 1 97 ? -22.815 5.749 39.240 1.00 67.12 97 GLY A CA 1
ATOM 787 C C . GLY A 1 97 ? -22.149 6.235 40.539 1.00 67.12 97 GLY A C 1
ATOM 788 O O . GLY A 1 97 ? -22.502 5.775 41.624 1.00 67.12 97 GLY A O 1
ATOM 789 N N . TRP A 1 98 ? -21.214 7.189 40.467 1.00 72.50 98 TRP A N 1
ATOM 790 C CA . TRP A 1 98 ? -20.497 7.739 41.625 1.00 72.50 98 TRP A CA 1
ATOM 791 C C . TRP A 1 98 ? -20.902 9.190 41.924 1.00 72.50 98 TRP A C 1
ATOM 793 O O . TRP A 1 98 ? -21.320 9.943 41.046 1.00 72.50 98 TRP A O 1
ATOM 803 N N . HIS A 1 99 ? -20.759 9.606 43.184 1.00 78.31 99 HIS A N 1
ATOM 804 C CA . HIS A 1 99 ? -20.791 11.018 43.582 1.00 78.31 99 HIS A CA 1
ATOM 805 C C . HIS A 1 99 ? -19.767 11.250 44.703 1.00 78.31 99 HIS A C 1
ATOM 807 O O . HIS A 1 99 ? -19.503 10.359 45.515 1.00 78.31 99 HIS A O 1
ATOM 813 N N . TYR A 1 100 ? -19.200 12.454 44.771 1.00 75.75 100 TYR A N 1
ATOM 814 C CA . TYR A 1 100 ? -18.319 12.840 45.872 1.00 75.75 100 TYR A CA 1
ATOM 815 C C . TYR A 1 100 ? -19.143 13.112 47.140 1.00 75.75 100 TYR A C 1
ATOM 817 O O . TYR A 1 100 ? -19.899 14.081 47.215 1.00 75.75 100 TYR A O 1
ATOM 825 N N . CYS A 1 101 ? -18.996 12.251 48.151 1.00 79.06 101 CYS A N 1
ATOM 826 C CA . CYS A 1 101 ? -19.663 12.403 49.444 1.00 79.06 101 CYS A CA 1
ATOM 827 C C . CYS A 1 101 ? -18.790 13.208 50.419 1.00 79.06 101 CYS A C 1
ATOM 829 O O . CYS A 1 101 ? -17.794 12.700 50.929 1.00 79.06 101 CYS A O 1
ATOM 831 N N . HIS A 1 102 ? -19.197 14.437 50.750 1.00 76.50 102 HIS A N 1
ATOM 832 C CA . HIS A 1 102 ? -18.504 15.273 51.744 1.00 76.50 102 HIS A CA 1
ATOM 833 C C . HIS A 1 102 ? -18.915 15.002 53.205 1.00 76.50 102 HIS A C 1
ATOM 835 O O . HIS A 1 102 ? -18.322 15.572 54.119 1.00 76.50 102 HIS A O 1
ATOM 841 N N . LYS A 1 103 ? -19.904 14.131 53.459 1.00 72.69 103 LYS A N 1
ATOM 842 C CA . LYS A 1 103 ? -20.371 13.828 54.822 1.00 72.69 103 LYS A CA 1
ATOM 843 C C . LYS A 1 103 ? -19.344 12.958 55.568 1.00 72.69 103 LYS A C 1
ATOM 845 O O . LYS A 1 103 ? -18.977 11.885 55.078 1.00 72.69 103 LYS A O 1
ATOM 850 N N . ARG A 1 104 ? -18.852 13.395 56.733 1.00 67.88 104 ARG A N 1
ATOM 851 C CA . ARG A 1 104 ? -17.923 12.621 57.585 1.00 67.88 104 ARG A CA 1
ATOM 852 C C . ARG A 1 104 ? -18.696 11.601 58.432 1.00 67.88 104 ARG A C 1
ATOM 854 O O . ARG A 1 104 ? -19.874 11.799 58.701 1.00 67.88 104 ARG A O 1
ATOM 861 N N . GLU A 1 105 ? -18.075 10.472 58.780 1.00 58.78 105 GLU A N 1
ATOM 862 C CA . GLU A 1 105 ? -18.732 9.465 59.632 1.00 58.78 105 GLU A CA 1
ATOM 863 C C . GLU A 1 105 ? -18.887 10.043 61.043 1.00 58.78 105 GLU A C 1
ATOM 865 O O . GLU A 1 105 ? -17.883 10.394 61.661 1.00 58.78 105 GLU A O 1
ATOM 870 N N . GLY A 1 106 ? -20.129 10.175 61.523 1.00 62.94 106 GLY A N 1
ATOM 871 C CA . GLY A 1 106 ? -20.432 10.648 62.882 1.00 62.94 106 GLY A CA 1
ATOM 872 C C . GLY A 1 106 ? -21.181 11.983 63.015 1.00 62.94 106 GLY A C 1
ATOM 873 O O . GLY A 1 106 ? -21.305 12.450 64.143 1.00 62.94 106 GLY A O 1
ATOM 874 N N . GLU A 1 107 ? -21.684 12.577 61.921 1.00 55.34 107 GLU A N 1
ATOM 875 C CA . GLU A 1 107 ? -22.597 13.750 61.914 1.00 55.34 107 GLU A CA 1
ATOM 876 C C . GLU A 1 107 ? -24.035 13.413 61.476 1.00 55.34 107 GLU A C 1
ATOM 878 O O . GLU A 1 107 ? -24.228 12.738 60.427 1.00 55.34 107 GLU A O 1
#

Sequence (107 aa):
MTTDITELARERLKEKFDVWFEREYKHLESSKYTDAVPHIKYGFWTAYQAGGAELVEALEKAQQRISELESPTFTFEVTAEPFTCPRCGTTTTHPEGWHYCHKREGE

Foldseek 3Di:
DPPDVLVVVVVVLVVVLVVVCCVPPVVCCVDPCVVCSVVVSVVVSVVSCVVCVVVSVVSVVVVVVVVVVVPPPPPPVLQQDFDQDPQPRDTDSPSVNDDDDPHDPPD

Organism: Raoultella ornithinolytica (NCBI:txid54291)

Secondary structure (DSSP, 8-state):
-PPPHHHHHHHHHHHHHHHHHHHHHGGGGGSTTGGGHHHHHHHHHHHHHHHHHHHHHHHHHHHHHHHHHHS-----------EEPTTT--EE--TTS-----PPTT-

Radius of gyration: 30.57 Å; chains: 1; bounding box: 51×27×91 Å

pLDDT: mean 82.15, std 12.82, range [43.78, 97.31]